Protein AF-A0A821G8Q2-F1 (afdb_monomer_lite)

InterPro domains:
  IPR015505 Coronin [PTHR10856] (1-55)

Sequence (55 aa):
FYKLLNNGLCEVISFTVPRKSELFQDDLYPDTAAEEHAITADEWINGKDANPKLV

Structure (mmCIF, N/CA/C/O backbone):
data_AF-A0A821G8Q2-F1
#
_entry.id   AF-A0A821G8Q2-F1
#
loop_
_atom_site.group_PDB
_atom_site.id
_atom_site.type_symbol
_atom_site.label_atom_id
_atom_site.label_alt_id
_atom_site.label_comp_id
_atom_site.label_asym_id
_atom_site.label_entity_id
_atom_site.label_seq_id
_atom_site.pdbx_PDB_ins_code
_atom_site.Cartn_x
_atom_site.Cartn_y
_atom_site.Cartn_z
_atom_site.occupancy
_atom_site.B_iso_or_equiv
_atom_site.auth_seq_id
_atom_site.auth_comp_id
_atom_site.auth_asym_id
_atom_site.auth_atom_id
_atom_site.pdbx_PDB_model_num
ATOM 1 N N . PHE A 1 1 ? -0.117 3.706 -10.151 1.00 94.00 1 PHE A N 1
ATOM 2 C CA . PHE A 1 1 ? -1.256 4.644 -10.268 1.00 94.00 1 PHE A CA 1
ATOM 3 C C . PHE A 1 1 ? -1.997 4.362 -11.559 1.00 94.00 1 PHE A C 1
ATOM 5 O O . PHE A 1 1 ? -1.402 3.783 -12.459 1.00 94.00 1 PHE A O 1
ATOM 12 N N . TYR A 1 2 ? -3.263 4.753 -11.656 1.00 96.56 2 TYR A N 1
ATOM 13 C CA . TYR A 1 2 ? -4.071 4.538 -12.855 1.00 96.56 2 TYR A CA 1
ATOM 14 C C . TYR A 1 2 ? -4.524 5.885 -13.406 1.00 96.56 2 TYR A C 1
ATOM 16 O O . TYR A 1 2 ? -4.982 6.740 -12.648 1.00 96.56 2 TYR A O 1
ATOM 24 N N . LYS A 1 3 ? -4.375 6.082 -14.715 1.00 96.56 3 LYS A N 1
ATOM 25 C CA . LYS A 1 3 ? -4.809 7.291 -15.414 1.00 96.56 3 LYS A CA 1
ATOM 26 C C . LYS A 1 3 ? -5.882 6.930 -16.427 1.00 96.56 3 LYS A C 1
ATOM 28 O O . LYS A 1 3 ? -5.642 6.151 -17.343 1.00 96.56 3 LYS A O 1
ATOM 33 N N . LEU A 1 4 ? -7.054 7.537 -16.276 1.00 97.31 4 LEU A N 1
ATOM 34 C CA . LEU A 1 4 ? -8.124 7.435 -17.259 1.00 97.31 4 LEU A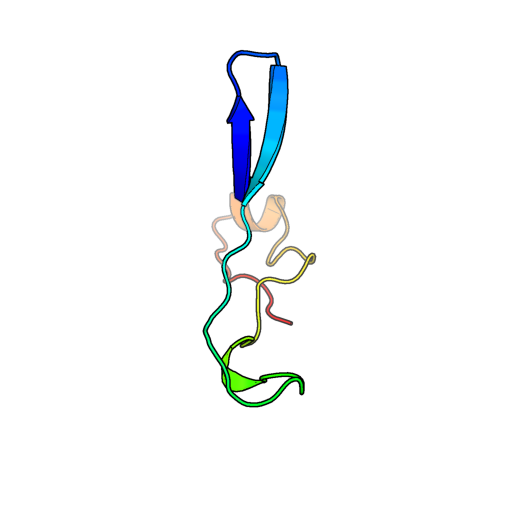 CA 1
ATOM 35 C C . LEU A 1 4 ? -7.865 8.422 -18.404 1.00 97.31 4 LEU A C 1
ATOM 37 O O . LEU A 1 4 ? -7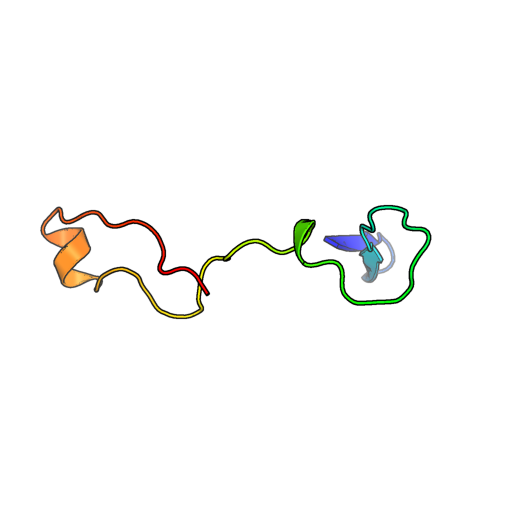.600 9.602 -18.173 1.00 97.31 4 LEU A O 1
ATOM 41 N N . LEU A 1 5 ? -7.927 7.931 -19.637 1.00 96.94 5 LEU A N 1
ATOM 42 C CA . LEU A 1 5 ? -7.762 8.716 -20.853 1.00 96.94 5 LEU A CA 1
ATOM 43 C C . LEU A 1 5 ? -9.131 9.092 -21.436 1.00 96.94 5 LEU A C 1
ATOM 45 O O . LEU A 1 5 ? -10.115 8.370 -21.284 1.00 96.94 5 LEU A O 1
ATOM 49 N N . ASN A 1 6 ? -9.190 10.201 -22.176 1.00 95.44 6 ASN A N 1
ATOM 50 C CA . ASN A 1 6 ? -10.436 10.702 -22.779 1.00 95.44 6 ASN A CA 1
ATOM 51 C C . ASN A 1 6 ? -11.038 9.758 -23.836 1.00 95.44 6 ASN A C 1
ATOM 53 O O . ASN A 1 6 ? -12.189 9.926 -24.226 1.00 95.44 6 ASN A O 1
ATOM 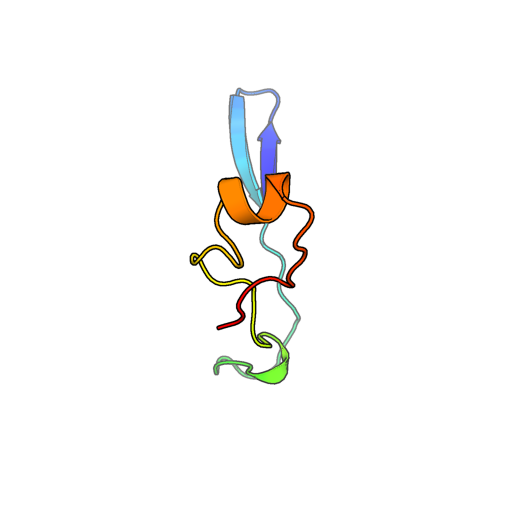57 N N . ASN A 1 7 ? -10.271 8.773 -24.308 1.00 95.88 7 ASN A N 1
ATOM 58 C CA . ASN A 1 7 ? -10.732 7.721 -25.215 1.00 95.88 7 ASN A CA 1
ATOM 59 C C . ASN A 1 7 ? -11.310 6.495 -24.476 1.00 95.88 7 ASN A C 1
ATOM 61 O O . ASN A 1 7 ? -11.560 5.473 -25.107 1.00 95.88 7 ASN A O 1
ATOM 65 N N . GLY A 1 8 ? -11.496 6.579 -23.153 1.00 94.62 8 GLY A N 1
ATOM 66 C CA . GLY A 1 8 ? -12.073 5.515 -22.331 1.00 94.62 8 GLY A CA 1
ATOM 67 C C . GLY A 1 8 ? -11.096 4.407 -21.930 1.00 94.62 8 GLY A C 1
ATOM 68 O O . GLY A 1 8 ? -11.522 3.425 -21.327 1.00 94.62 8 GLY A O 1
ATOM 69 N N . LEU A 1 9 ? -9.802 4.540 -22.236 1.00 97.00 9 LEU A N 1
ATOM 70 C CA . LEU A 1 9 ? -8.778 3.578 -21.821 1.00 97.00 9 LEU A CA 1
ATOM 71 C C . LEU A 1 9 ? -8.163 3.956 -20.468 1.00 97.00 9 LEU A C 1
ATOM 73 O O . LEU A 1 9 ? -8.035 5.134 -20.135 1.00 97.00 9 LEU A O 1
ATOM 77 N N . CYS A 1 10 ? -7.747 2.946 -19.704 1.00 97.31 10 CYS A N 1
ATOM 78 C CA . CYS A 1 10 ? -7.014 3.111 -18.452 1.00 97.31 10 CYS A CA 1
ATOM 79 C C . CYS A 1 10 ? -5.541 2.747 -18.664 1.00 97.31 10 CYS A C 1
ATOM 81 O O . CYS A 1 10 ? -5.227 1.634 -19.082 1.00 97.31 10 CYS A O 1
ATOM 83 N N . GLU A 1 11 ? -4.645 3.685 -18.377 1.00 97.56 11 GLU A N 1
ATOM 84 C CA . GLU A 1 11 ? -3.198 3.500 -18.446 1.00 97.56 11 GLU A CA 1
ATOM 85 C C . GLU A 1 11 ? -2.622 3.274 -17.041 1.00 97.56 11 GLU A C 1
ATOM 87 O O . GLU A 1 11 ? -2.969 3.978 -16.086 1.00 97.56 11 GLU A O 1
ATOM 92 N N . VAL A 1 12 ? -1.718 2.298 -16.914 1.00 97.31 12 VAL A N 1
ATOM 93 C CA . VAL A 1 12 ? -0.985 2.033 -15.670 1.00 97.31 12 VAL A CA 1
ATOM 94 C C . VAL A 1 12 ? 0.277 2.885 -15.637 1.00 97.31 12 VAL A C 1
ATOM 96 O O . VAL A 1 12 ? 1.136 2.772 -16.505 1.00 97.31 12 VAL A O 1
ATOM 99 N N . ILE A 1 13 ? 0.412 3.703 -14.598 1.00 97.06 13 ILE A N 1
ATOM 100 C CA . ILE A 1 13 ? 1.602 4.512 -14.333 1.00 97.06 13 ILE A CA 1
ATOM 101 C C . ILE A 1 13 ? 2.374 3.858 -13.189 1.00 97.06 13 ILE A C 1
ATOM 103 O O . ILE A 1 13 ? 1.909 3.857 -12.041 1.00 97.06 13 ILE A O 1
ATOM 107 N N . SER A 1 14 ? 3.539 3.293 -13.499 1.00 95.44 14 SER A N 1
ATOM 108 C CA . SER A 1 14 ? 4.469 2.772 -12.500 1.00 95.44 14 SER A CA 1
ATOM 109 C C . SER A 1 14 ? 5.302 3.898 -11.886 1.00 95.44 14 SER A C 1
ATOM 111 O O . SER A 1 14 ? 5.665 4.869 -12.547 1.00 95.44 14 SER A O 1
ATOM 113 N N . PHE A 1 15 ? 5.619 3.747 -10.603 1.00 94.94 15 PHE A N 1
ATOM 114 C CA . PHE A 1 15 ? 6.634 4.546 -9.928 1.00 94.94 15 PHE A CA 1
ATOM 115 C C . PHE A 1 15 ? 7.729 3.598 -9.465 1.00 94.94 15 PHE A C 1
ATOM 117 O O . PHE A 1 15 ? 7.442 2.576 -8.842 1.00 94.94 15 PHE A O 1
ATOM 124 N N . THR A 1 16 ? 8.974 3.921 -9.786 1.00 93.12 16 THR A N 1
ATOM 125 C CA . THR A 1 16 ? 10.119 3.069 -9.474 1.00 93.12 16 THR A CA 1
ATOM 126 C C . THR A 1 16 ? 11.261 3.942 -8.995 1.00 93.12 16 THR A C 1
ATOM 128 O O . THR A 1 16 ? 11.560 4.971 -9.601 1.00 93.12 16 THR A O 1
ATOM 131 N N . VAL A 1 17 ? 11.903 3.531 -7.904 1.00 94.88 17 VAL A N 1
ATOM 132 C CA . VAL A 1 17 ? 13.137 4.162 -7.438 1.00 94.88 17 VAL A CA 1
ATOM 133 C C . VAL A 1 17 ? 14.293 3.609 -8.278 1.00 94.88 17 VAL A C 1
ATOM 135 O O . VAL A 1 17 ? 14.470 2.390 -8.298 1.00 94.88 17 VAL A O 1
ATOM 138 N N . PRO A 1 18 ? 15.085 4.447 -8.973 1.00 95.12 18 PRO A N 1
ATOM 139 C CA . PRO A 1 18 ? 16.216 3.965 -9.762 1.00 95.12 18 PRO A CA 1
ATOM 140 C C . PRO A 1 18 ? 17.245 3.248 -8.879 1.00 95.12 18 PRO A C 1
ATOM 142 O O . PRO A 1 18 ? 17.695 3.796 -7.870 1.00 95.12 18 PRO A O 1
ATOM 145 N N . ARG A 1 19 ? 17.636 2.029 -9.259 1.00 93.25 19 ARG A N 1
ATOM 146 C CA . ARG A 1 19 ? 18.596 1.188 -8.527 1.00 93.25 19 ARG A CA 1
ATOM 147 C C . ARG A 1 19 ? 19.574 0.529 -9.491 1.00 93.25 19 ARG A C 1
ATOM 149 O O . ARG A 1 19 ? 19.300 0.393 -10.676 1.00 93.25 19 ARG A O 1
ATOM 156 N N . LYS A 1 20 ? 20.741 0.144 -8.968 1.00 92.56 20 LYS A N 1
ATOM 157 C CA . LYS A 1 20 ? 21.779 -0.566 -9.735 1.00 92.56 20 LYS A CA 1
ATOM 158 C C . LYS A 1 20 ? 21.592 -2.089 -9.724 1.00 92.56 20 LYS A C 1
ATOM 160 O O . LYS A 1 20 ? 22.091 -2.763 -10.615 1.00 92.56 20 LYS A O 1
ATOM 165 N N . SER A 1 21 ? 20.957 -2.624 -8.681 1.00 91.81 21 SER A N 1
ATOM 166 C CA . SER A 1 21 ? 20.732 -4.058 -8.491 1.00 91.81 21 SER A CA 1
ATOM 167 C C . SER A 1 21 ? 19.291 -4.414 -8.846 1.00 91.81 21 SER A C 1
ATOM 169 O O . SER A 1 21 ? 18.383 -3.683 -8.462 1.00 91.81 21 SER A O 1
ATOM 171 N N . GLU A 1 22 ? 19.105 -5.557 -9.506 1.00 89.00 22 GLU A N 1
ATOM 172 C CA . GLU A 1 22 ? 17.793 -6.156 -9.814 1.00 89.00 22 GLU A CA 1
ATOM 173 C C . GLU A 1 22 ? 17.272 -7.059 -8.678 1.00 89.00 22 GLU A C 1
ATOM 175 O O . GLU A 1 22 ? 16.222 -7.686 -8.794 1.00 89.00 22 GLU A O 1
ATOM 180 N N . LEU A 1 23 ? 18.025 -7.182 -7.578 1.00 95.00 23 LEU A N 1
ATOM 181 C CA . LEU A 1 23 ? 17.582 -7.915 -6.390 1.00 95.00 23 LEU A CA 1
ATOM 182 C C . LEU A 1 23 ? 16.467 -7.156 -5.660 1.00 95.00 23 LEU A C 1
ATOM 184 O O . LEU A 1 23 ? 16.306 -5.945 -5.829 1.00 95.00 23 LEU A O 1
ATOM 188 N N . PHE A 1 24 ? 15.743 -7.858 -4.787 1.00 94.44 24 PHE A N 1
ATOM 189 C CA . PHE A 1 24 ? 14.810 -7.227 -3.855 1.00 94.44 24 PHE A CA 1
ATOM 190 C C . PHE A 1 24 ? 15.522 -6.163 -3.002 1.00 94.44 24 PHE A C 1
ATOM 192 O O . PHE A 1 24 ? 16.663 -6.359 -2.584 1.00 94.44 24 PHE A O 1
ATOM 199 N N . GLN A 1 25 ? 14.851 -5.030 -2.794 1.00 95.38 25 GLN A N 1
ATOM 200 C CA . GLN A 1 25 ? 15.372 -3.863 -2.078 1.00 95.38 25 GLN A CA 1
ATOM 201 C C . GLN A 1 25 ? 14.557 -3.689 -0.794 1.00 95.38 25 GLN A C 1
ATOM 203 O O . GLN A 1 25 ? 13.536 -3.007 -0.802 1.00 95.38 25 GLN A O 1
ATOM 208 N N . ASP A 1 26 ? 14.969 -4.353 0.280 1.00 94.69 26 ASP A N 1
ATOM 209 C CA . ASP A 1 26 ? 14.288 -4.358 1.582 1.00 94.69 26 ASP A CA 1
ATOM 210 C C . ASP A 1 26 ? 14.092 -2.952 2.167 1.00 94.69 26 ASP A C 1
ATOM 212 O O . ASP A 1 26 ? 13.040 -2.648 2.720 1.00 94.69 26 ASP A O 1
ATOM 216 N N . ASP A 1 27 ? 15.048 -2.053 1.951 1.00 94.62 27 ASP A N 1
ATOM 217 C CA . ASP A 1 27 ? 14.972 -0.660 2.395 1.00 94.62 27 ASP A CA 1
ATOM 218 C C . ASP A 1 27 ? 13.836 0.160 1.748 1.00 94.62 27 ASP A C 1
ATOM 220 O O . ASP A 1 27 ? 13.447 1.200 2.282 1.00 94.62 27 ASP A O 1
ATOM 224 N N . LEU A 1 28 ? 13.289 -0.287 0.609 1.00 95.25 28 LEU A N 1
ATOM 225 C CA . LEU A 1 28 ? 12.137 0.347 -0.043 1.00 95.25 28 LEU A CA 1
ATOM 226 C C . LEU A 1 28 ? 10.784 -0.155 0.476 1.00 95.25 28 LEU A C 1
ATOM 228 O O . LEU A 1 28 ? 9.772 0.498 0.216 1.00 95.25 28 LEU A O 1
ATOM 232 N N . TYR A 1 29 ? 10.753 -1.290 1.174 1.00 95.06 29 TYR A N 1
ATOM 233 C CA . TYR A 1 29 ? 9.525 -1.976 1.573 1.00 95.06 29 TYR A CA 1
ATOM 234 C C . TYR A 1 29 ? 9.520 -2.225 3.092 1.00 95.06 29 TYR A C 1
ATOM 236 O O . TYR A 1 29 ? 9.709 -3.364 3.516 1.00 95.06 29 TYR A O 1
ATOM 244 N N . PRO A 1 30 ? 9.338 -1.175 3.924 1.00 96.62 30 PRO A N 1
ATOM 245 C CA . PRO A 1 30 ? 9.112 -1.355 5.359 1.00 96.62 30 PRO A CA 1
ATOM 246 C C . PRO A 1 30 ? 7.768 -2.055 5.611 1.00 96.62 30 PRO A C 1
ATOM 248 O O . P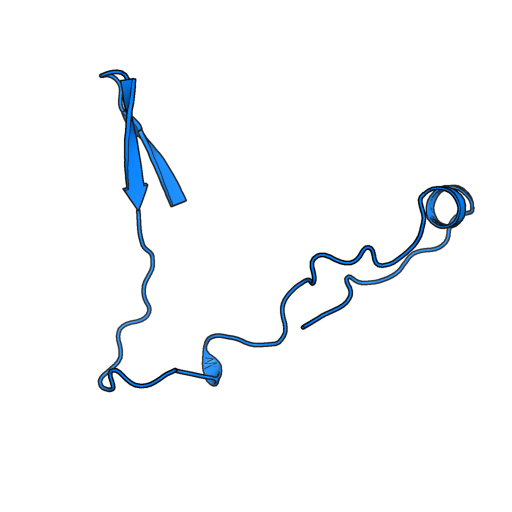RO A 1 30 ? 6.948 -2.135 4.695 1.00 96.62 30 PRO A O 1
ATOM 251 N N . ASP A 1 31 ? 7.508 -2.478 6.851 1.00 96.94 31 ASP A N 1
ATOM 252 C CA . ASP A 1 31 ? 6.219 -3.073 7.221 1.00 96.94 31 ASP A CA 1
ATOM 253 C C . ASP A 1 31 ? 5.056 -2.136 6.833 1.00 96.94 31 ASP A C 1
ATOM 255 O O . ASP A 1 31 ? 5.038 -0.940 7.156 1.00 96.94 31 ASP A O 1
ATOM 259 N N . THR A 1 32 ? 4.074 -2.681 6.119 1.00 96.31 32 THR A N 1
ATOM 260 C CA . THR A 1 32 ? 2.938 -1.941 5.549 1.00 96.31 32 THR A CA 1
ATOM 261 C C . THR A 1 32 ? 1.624 -2.411 6.145 1.00 96.31 32 THR A C 1
ATOM 263 O O . THR A 1 32 ? 1.552 -3.465 6.763 1.00 96.31 32 THR A O 1
ATOM 266 N N . ALA A 1 33 ? 0.562 -1.618 5.988 1.00 97.44 33 ALA A N 1
ATOM 267 C CA . ALA A 1 33 ? -0.751 -1.987 6.503 1.00 97.44 33 ALA A CA 1
ATOM 268 C C . ALA A 1 33 ? -1.195 -3.360 5.966 1.00 97.44 33 ALA A C 1
ATOM 270 O O . ALA A 1 33 ? -1.298 -3.564 4.756 1.00 97.44 33 ALA A O 1
ATOM 271 N N . ALA A 1 34 ? -1.480 -4.271 6.889 1.00 96.75 34 ALA A N 1
ATOM 272 C CA . ALA A 1 34 ? -1.997 -5.595 6.607 1.00 96.75 34 ALA A CA 1
ATOM 273 C C . ALA A 1 34 ? -3.445 -5.535 6.107 1.00 96.75 34 ALA A C 1
ATOM 275 O O . ALA A 1 34 ? -4.168 -4.561 6.320 1.00 96.75 34 ALA A O 1
ATOM 276 N N . GLU A 1 35 ? -3.907 -6.635 5.516 1.00 96.81 35 GLU A N 1
ATOM 277 C CA . GLU A 1 35 ? -5.323 -6.815 5.164 1.00 96.81 35 GLU A CA 1
ATOM 278 C C . GLU A 1 35 ? -6.221 -6.978 6.404 1.00 96.81 35 GLU A C 1
ATOM 280 O O . GLU A 1 35 ? -7.447 -6.886 6.325 1.00 96.81 35 GLU A O 1
ATOM 285 N N . GLU A 1 36 ? -5.618 -7.224 7.568 1.00 96.69 36 GLU A N 1
ATOM 286 C CA . GLU A 1 36 ? -6.330 -7.401 8.822 1.00 96.69 36 GLU A CA 1
ATOM 287 C C . GLU A 1 36 ? -6.687 -6.054 9.465 1.00 96.69 36 GLU A C 1
ATOM 289 O O . GLU A 1 36 ? -5.849 -5.172 9.660 1.00 96.69 36 GLU A O 1
ATOM 294 N N . HIS A 1 37 ? -7.947 -5.922 9.876 1.00 95.75 37 HIS A N 1
ATOM 295 C CA . HIS A 1 37 ? -8.411 -4.761 10.624 1.00 95.75 37 HIS A CA 1
ATOM 296 C C . HIS A 1 37 ? -7.713 -4.657 11.989 1.00 95.75 37 HIS A C 1
ATOM 298 O O . HIS A 1 37 ? -7.460 -5.655 12.673 1.00 95.75 37 HIS A O 1
ATOM 304 N N . ALA A 1 38 ? -7.433 -3.423 12.409 1.00 97.44 38 ALA A N 1
ATOM 305 C CA . ALA A 1 38 ? -6.815 -3.149 13.703 1.00 97.44 38 ALA A CA 1
ATOM 306 C C . ALA A 1 38 ? -7.764 -3.457 14.871 1.00 97.44 38 ALA A C 1
ATOM 308 O O . ALA A 1 38 ? -7.358 -4.086 15.846 1.00 97.44 38 ALA A O 1
ATOM 309 N N . ILE A 1 39 ? -9.026 -3.044 14.737 1.00 97.88 39 ILE A N 1
ATOM 310 C CA . ILE A 1 39 ? -10.104 -3.224 15.714 1.00 97.88 39 ILE A CA 1
ATOM 311 C C . ILE A 1 39 ? -11.429 -3.479 14.999 1.00 97.88 39 ILE A C 1
ATOM 313 O O . ILE A 1 39 ? -11.578 -3.181 13.810 1.00 97.88 39 ILE A O 1
ATOM 317 N N . THR A 1 40 ? -12.386 -4.042 15.726 1.00 97.75 40 THR A N 1
ATOM 318 C CA . THR A 1 40 ? -13.743 -4.275 15.218 1.00 97.75 40 THR A CA 1
ATOM 319 C C . THR A 1 40 ? -14.563 -2.979 15.172 1.00 97.75 40 THR A C 1
ATOM 321 O O . THR A 1 40 ? -14.236 -1.989 15.829 1.00 97.75 40 THR A O 1
ATOM 324 N N . ALA A 1 41 ? -15.663 -2.981 14.412 1.00 97.31 41 ALA A N 1
ATOM 325 C CA . ALA A 1 41 ? -16.555 -1.823 14.321 1.00 97.31 41 ALA A CA 1
ATOM 326 C C . ALA A 1 41 ? -17.149 -1.428 15.687 1.00 97.31 41 ALA A C 1
ATOM 328 O O . ALA A 1 41 ? -17.174 -0.246 16.023 1.00 97.31 41 ALA A O 1
ATOM 329 N N . ASP A 1 42 ? -17.565 -2.409 16.496 1.00 98.12 42 ASP A N 1
ATOM 330 C CA . ASP A 1 42 ? -18.117 -2.166 17.834 1.00 98.12 42 ASP A CA 1
ATOM 331 C C . ASP A 1 42 ? -17.084 -1.519 18.762 1.00 98.12 42 ASP A C 1
ATOM 333 O O . ASP A 1 42 ? -17.402 -0.614 19.530 1.00 98.12 42 ASP A O 1
ATOM 337 N N . GLU A 1 43 ? -15.827 -1.952 18.696 1.00 98.00 43 GLU A N 1
ATOM 338 C CA . GLU A 1 43 ? -14.744 -1.364 19.483 1.00 98.00 43 GLU A CA 1
ATOM 339 C C . GLU A 1 43 ? -14.483 0.093 19.116 1.00 98.00 43 GLU A C 1
ATOM 341 O O . GLU A 1 43 ? -14.329 0.924 20.013 1.00 98.00 43 GLU A O 1
ATOM 346 N N . TRP A 1 44 ? -14.486 0.403 17.819 1.00 98.00 44 TRP A N 1
ATOM 347 C CA . TRP A 1 44 ? -14.334 1.770 17.338 1.00 98.00 44 TRP A CA 1
ATOM 348 C C . TRP A 1 44 ? -15.504 2.665 17.772 1.00 98.00 44 TRP A C 1
ATOM 350 O O . TRP A 1 44 ? -15.288 3.758 18.290 1.00 98.00 44 TRP A O 1
ATOM 360 N N . ILE A 1 45 ? -16.749 2.180 17.663 1.00 98.12 45 ILE A N 1
ATOM 361 C CA . ILE A 1 45 ? -17.952 2.902 18.126 1.00 98.12 45 ILE A CA 1
ATOM 362 C C . ILE A 1 45 ? -17.889 3.184 19.634 1.00 98.12 45 ILE A C 1
ATOM 364 O O . ILE A 1 45 ? -18.331 4.238 20.088 1.00 98.12 45 ILE A O 1
ATOM 368 N N . ASN A 1 46 ? -17.304 2.270 20.409 1.00 98.12 46 ASN A N 1
ATOM 369 C CA . ASN A 1 46 ? -17.080 2.441 21.845 1.00 98.12 46 ASN A CA 1
ATOM 370 C C . ASN A 1 46 ? -15.872 3.342 22.181 1.00 98.12 46 ASN A C 1
ATOM 372 O O . ASN A 1 46 ? -15.494 3.448 23.349 1.00 98.12 46 ASN A O 1
ATOM 376 N N . GLY A 1 47 ? -15.272 4.000 21.185 1.00 97.75 47 GLY A N 1
ATOM 377 C CA . GLY A 1 47 ? -14.208 4.987 21.360 1.00 97.75 47 GLY A CA 1
ATOM 378 C C . GLY A 1 47 ? -12.806 4.398 21.499 1.00 97.75 47 GLY A C 1
ATOM 379 O O . GLY A 1 47 ? -11.914 5.093 21.984 1.00 97.75 47 GLY A O 1
ATOM 380 N N . LYS A 1 48 ? -12.588 3.129 21.120 1.00 98.12 48 LYS A N 1
ATOM 381 C CA . LYS A 1 48 ? -11.227 2.595 20.992 1.00 98.12 48 LYS A CA 1
ATOM 382 C C . LYS A 1 48 ? -10.604 3.063 19.680 1.00 98.12 48 LYS A C 1
ATOM 384 O O . LYS A 1 48 ? -11.230 2.972 18.630 1.00 98.12 48 LYS A O 1
ATOM 389 N N . ASP A 1 49 ? -9.328 3.423 19.751 1.00 97.25 49 ASP A N 1
ATOM 390 C CA . ASP A 1 49 ? -8.485 3.707 18.593 1.00 97.25 49 ASP A CA 1
ATOM 391 C C . ASP A 1 49 ? -7.283 2.761 18.574 1.00 97.25 49 ASP A C 1
ATOM 393 O O . ASP A 1 49 ? -6.729 2.404 19.618 1.00 97.25 49 ASP A O 1
ATOM 397 N N . ALA A 1 50 ? -6.864 2.361 17.377 1.00 96.94 50 ALA A N 1
ATOM 398 C CA . ALA A 1 50 ? -5.680 1.540 17.170 1.00 96.94 50 ALA A CA 1
ATOM 399 C C . ALA A 1 50 ? -5.016 1.875 15.832 1.00 96.94 50 ALA A C 1
ATOM 401 O O . ALA A 1 50 ? -5.687 2.211 14.856 1.00 96.94 50 ALA A O 1
ATOM 402 N N . ASN A 1 51 ? -3.690 1.744 15.781 1.00 97.38 51 ASN A N 1
ATOM 403 C CA . ASN A 1 51 ? -2.945 1.846 14.528 1.00 97.38 51 ASN A CA 1
ATOM 404 C C . ASN A 1 51 ? -3.180 0.602 13.651 1.00 97.38 51 ASN A C 1
ATOM 406 O O . ASN A 1 51 ? -3.465 -0.470 14.196 1.00 97.38 51 ASN A O 1
ATOM 410 N N . PRO A 1 52 ? -3.024 0.707 12.317 1.00 97.19 52 PRO A N 1
ATOM 411 C CA . PRO A 1 52 ? -3.069 -0.449 11.428 1.00 97.19 52 PRO A CA 1
ATOM 412 C C . PRO A 1 52 ? -2.091 -1.540 11.867 1.00 97.19 52 PRO A C 1
ATOM 414 O O . PRO A 1 52 ? -0.972 -1.246 12.294 1.00 97.19 52 PRO A O 1
ATOM 417 N N . LYS A 1 53 ? -2.504 -2.801 11.731 1.00 96.94 53 LYS A N 1
ATOM 418 C CA . LYS A 1 53 ? -1.584 -3.935 11.846 1.00 96.94 53 LYS A CA 1
ATOM 419 C C . LYS A 1 53 ? -0.608 -3.866 10.675 1.00 96.94 53 LYS A C 1
ATOM 421 O O . LYS A 1 53 ? -1.044 -3.570 9.565 1.00 96.94 53 LYS A O 1
ATOM 426 N 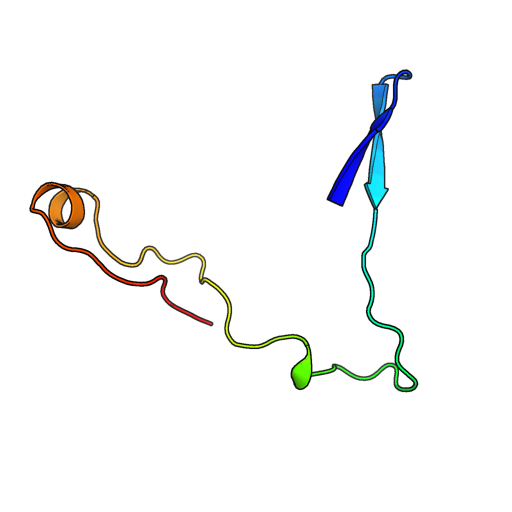N . LEU A 1 54 ? 0.679 -4.088 10.928 1.00 97.44 54 LEU A N 1
ATOM 427 C CA . LEU A 1 54 ? 1.717 -4.025 9.900 1.00 97.44 54 LEU A CA 1
ATOM 428 C C . LEU A 1 54 ? 2.247 -5.430 9.573 1.00 97.44 54 LEU A C 1
ATOM 430 O O . LEU A 1 54 ? 2.317 -6.268 10.476 1.00 97.44 54 LEU A O 1
ATOM 434 N N . VAL A 1 55 ? 2.581 -5.668 8.301 1.00 93.19 55 VAL A N 1
ATOM 435 C CA . VAL A 1 55 ? 3.191 -6.895 7.746 1.00 93.19 55 VAL A CA 1
ATOM 436 C C . VAL A 1 55 ? 4.220 -6.580 6.668 1.00 93.19 55 VAL A C 1
ATOM 438 O O . VAL A 1 55 ? 4.126 -5.487 6.056 1.00 93.19 55 VAL A O 1
#

Secondary structure (DSSP, 8-state):
-EEE-TTS-EEE-------S--S--GGG----B-SS-SS-HHHHHTT---PPPB-

Radius of gyration: 18.48 Å; chains: 1; bounding box: 40×19×47 Å

Foldseek 3Di:
DWDQDPVRDIDDDDDDDDDPDPDDDVVVDDWDADPDDQDDPVCVVVPDDDDGDTD

pLDDT: mean 96.08, std 1.83, range [89.0, 98.12]

Organism: NCBI:txid392030

=== Feature glossary ===
Each block in this record encodes a different view of the same protein. In brief:

Predicted aligned error. PAE(i, j) answers: if I align the predicted and true structures on residue i, how far off (in Å) do I expect residue j to be? A block-diagonal PAE matrix with low values on the blocks and high values off-diagonal is the signature of a multi-domain protein with confidently predicted domains but uncertain inter-domain orientation.

Contact-map, Ramachandran, and PAE plots. Plot images: a contact map (which residues are close in 3D, as an N×N binary image), a Ramachandran scatter (backbone torsion angles, revealing secondary-structure composition at a glance), and — for AlphaFold structures — a PAE heatmap (pairwise prediction confidence).

Backbone torsions (φ/ψ). φ (phi) and ψ (psi) are the two rotatable backbone dihedrals per residue: φ is the C(i-1)–N–Cα–C torsion, ψ is the N–Cα–C–N(i+1) torsion, both in degrees on (−180°, 180°]. α-helical residues cluster near (−60°, −45°); β-strand residues near (−120°, +130°). A Ramachandran plot is simply a scatter of (φ, ψ) for every residue.

Foldseek 3Di. A 3Di character summarizes, for each residue, the relative orientation of the Cα frame of its nearest spatial neighbor. Because it encodes fold topology rather than chemistry, 3Di alignments detect remote structural similarity that sequence alignment misses.

Radius of gyration, Cα contacts, bounding box. Three whole-structure scalars: the radius of gyration (RMS distance of Cα from centroid, in Å), the count of Cα–Cα contacts (pairs closer than 8 Å and separated by more than four residues in sequence — i.e. tertiary, not local, contacts), and the bounding-box dimensions. Together they distinguish compact globular folds from extended fibres or disordered chains.

Sequence. Sequence gives the chain of amino acids in standard one-letter code (A=alanine, C=cysteine, …, Y=tyrosine), read N→C. It is the only feature that is directly encoded by the gene; all structural features are derived from the folded form of this sequence.

mmCIF coordinates. Atomic coordinates in PDBx/mmCIF format — the same representation the Protein Data Bank distributes. Each line of the _atom_site loop places one backbone atom in Cartesian space (units: ångströms, origin: arbitrary).

Secondary structure (3-state, P-SEA). Three-state secondary structure (P-SEA) collapses the eight DSSP classes into helix (a), strand (b), and coil (c). P-SEA assigns these from Cα geometry alone — distances and angles — without requiring backbone oxygens, so it works on any Cα trace.

InterPro / GO / CATH / organism. Functional annotations link the protein to curated databases. InterPro entries identify conserved domains and families by matching the sequence against member-database signatures (Pfam, PROSITE, CDD, …). Gene Ontology (GO) terms describe molecular function, biological process, and cellular component in a controlled vocabulary. CATH places the structure in a hierarchical fold classification (Class/Architecture/Topology/Homologous-superfamily). The organism is the source species.

B-factor. B-factor (Debye–Waller factor) reflects atomic displacement in the crystal lattice. It is an experimental observable (units Å²), not a prediction; low values mean the atom is pinned down, high values mean it moves or is heterogeneous across the crystal.

Rendered structure images. Structure images are PyMOL renders from six orthogonal camera directions. Cartoon representation draws 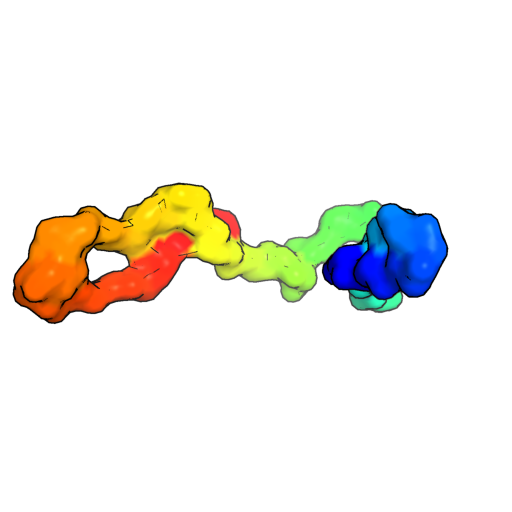helices as coils and strands as arrows; sticks shows the backbone as bonds; surface shows the solvent-excluded envelope. Rainbow coloring maps sequence position to hue (blue→red, N→C); chain coloring assigns a distinct color per polypeptide.

Solvent-accessible surface area. Solvent-accessible surface area (SASA) is the area in Å² traced out by the centre of a 1.4 Å probe sphere (a water molecule) rolled over the protein's van der Waals surface (Shrake–Rupley / Lee–Richards construction). Buried residues have near-zero SASA; fully exposed residues can exceed 200 Å². The total SASA scales roughly with the number of surface residues.

Secondary structure (8-state, DSSP). The SS8 string is DSSP's per-residue secondary-structure call. α-helix (H) means an i→i+4 H-bond ladder; β-strand (E) means the residue participates in a β-sheet; 3₁₀ (G) and π (I) are tighter and wider helices; T/S are turns/bends; '-' is loop.

pLDDT. For AlphaFold models, the B-factor field carries pLDDT — the model's own estimate of local accuracy on a 0–100 scale. Regions with pLDDT<50 should be treated as essentially unmodeled; they often correspond to intrinsically disordered segments.

Nearest PDB structures. Nearest PDB neighbors are the top structural matches found by Foldseek when searching this structure against the entire Protein Data Bank. Each hit reports a TM-score (0 to 1; >0.5 almost always implies the same fold) and an E-value. These are *structural* homologs — they may share no detectable sequence similarity.